Protein AF-A0A849W6Z1-F1 (afdb_monomer_lite)

Sequence (91 aa):
MESNKTGKAKILDHVASMKEKAISEIEQEAKSLYWDVYGKAVEWKNYQGLQMPDWSALPEKIRAAWMEVAKDKINALEKLKDNVYQAIQIS

Foldseek 3Di:
DPVVVVVVVVVVVVVVVVVVVVLVQLLVQLQCCVCVPVCVVLVCADPVRHHNDHPVPDDPVVSVVSSVVSVVVVVVVVVVVVVVVVVVVVD

Radius of gyration: 19.5 Å; chains: 1; bounding box: 41×43×54 Å

Secondary structure (DSSP, 8-state):
--HHHHHHHHHHHHHHHHHHHHHHHHHHHHHHIIIIIIIHHTTTB-TTSSBPPPGGGS-HHHHHHHHHHHHHHHHHHHHHHHHHHHHHHT-

pLDDT: mean 90.86, std 11.01, range [52.47, 98.5]

Structure (mmCIF, N/CA/C/O backbone):
data_AF-A0A849W6Z1-F1
#
_entry.id   AF-A0A849W6Z1-F1
#
loop_
_atom_site.group_PDB
_atom_site.id
_atom_site.type_symbol
_atom_site.label_atom_id
_atom_site.label_alt_id
_atom_site.label_comp_id
_atom_site.label_asym_id
_atom_site.label_entity_id
_atom_site.label_seq_id
_atom_site.pdbx_PDB_ins_code
_atom_site.Cartn_x
_atom_site.Cartn_y
_atom_site.Cartn_z
_atom_site.occupancy
_atom_site.B_iso_or_equiv
_atom_site.auth_seq_id
_atom_site.auth_comp_id
_atom_site.auth_asym_id
_atom_site.auth_atom_id
_atom_site.pdbx_PDB_model_num
ATOM 1 N N . MET A 1 1 ? -6.254 30.456 36.310 1.00 52.47 1 MET A N 1
ATOM 2 C CA . MET A 1 1 ? -6.732 30.073 34.957 1.00 52.47 1 MET A CA 1
ATOM 3 C C . MET A 1 1 ? -5.622 29.418 34.105 1.00 52.47 1 MET A C 1
ATOM 5 O O . MET A 1 1 ? -5.640 29.542 32.887 1.00 52.47 1 MET A O 1
ATOM 9 N N . GLU A 1 2 ? -4.679 28.668 34.695 1.00 52.62 2 GLU A N 1
ATOM 10 C CA . GLU A 1 2 ? -3.541 28.073 33.954 1.00 52.62 2 GLU A CA 1
ATOM 11 C C . GLU A 1 2 ? -3.717 26.580 33.623 1.00 52.62 2 GLU A C 1
ATOM 13 O O . GLU A 1 2 ? -3.114 26.077 32.678 1.00 52.62 2 GLU A O 1
ATOM 18 N N . SER A 1 3 ? -4.624 25.880 34.307 1.00 55.62 3 SER A N 1
ATOM 19 C CA . SER A 1 3 ? -4.810 24.425 34.195 1.00 55.62 3 SER A CA 1
ATOM 20 C C . SER A 1 3 ? -5.358 23.952 32.837 1.00 55.62 3 SER A C 1
ATOM 22 O O . SER A 1 3 ? -5.132 22.813 32.437 1.00 55.62 3 SER A O 1
ATOM 24 N N . ASN A 1 4 ? -6.057 24.820 32.099 1.00 59.03 4 ASN A N 1
ATOM 25 C CA . ASN A 1 4 ? -6.710 24.465 30.831 1.00 59.03 4 ASN A CA 1
ATOM 26 C C . ASN A 1 4 ? -5.726 24.440 29.635 1.00 59.03 4 ASN A C 1
ATOM 28 O O . ASN A 1 4 ? -5.920 23.707 28.667 1.00 59.03 4 ASN A O 1
ATOM 32 N N . LYS A 1 5 ? -4.614 25.189 29.709 1.00 59.81 5 LYS A N 1
ATOM 33 C CA . LYS A 1 5 ? -3.603 25.214 28.634 1.00 59.81 5 LYS A CA 1
ATOM 34 C C . LYS A 1 5 ? -2.771 23.926 28.599 1.00 59.81 5 LYS A C 1
ATOM 36 O O . LYS A 1 5 ? -2.524 23.394 27.519 1.00 59.81 5 LYS A O 1
ATOM 41 N N . THR A 1 6 ? -2.424 23.382 29.766 1.00 70.69 6 THR A N 1
ATOM 42 C CA . THR A 1 6 ? -1.632 22.145 29.898 1.00 70.69 6 THR A CA 1
ATOM 43 C C . THR A 1 6 ? -2.407 20.899 29.459 1.00 70.69 6 THR A C 1
ATOM 45 O O . THR A 1 6 ? -1.826 19.993 28.866 1.00 70.69 6 THR A O 1
ATOM 48 N N . GLY A 1 7 ? -3.724 20.850 29.699 1.00 76.94 7 GLY A N 1
ATOM 49 C CA . GLY A 1 7 ? -4.580 19.758 29.220 1.00 76.94 7 GLY A CA 1
ATOM 50 C C . GLY A 1 7 ? -4.726 19.747 27.695 1.00 76.94 7 GLY A C 1
ATOM 51 O O . GLY A 1 7 ? -4.571 18.703 27.068 1.00 76.94 7 GLY A O 1
ATOM 52 N N . LYS A 1 8 ? -4.942 20.922 27.086 1.00 80.94 8 LYS A N 1
ATOM 53 C CA . LYS A 1 8 ? -5.064 21.059 25.627 1.00 80.94 8 LYS A CA 1
ATOM 54 C C . LYS A 1 8 ? -3.787 20.640 24.889 1.00 80.94 8 LYS A C 1
ATOM 56 O O . LYS A 1 8 ? -3.886 19.952 23.881 1.00 80.94 8 LYS A O 1
ATOM 61 N N . ALA A 1 9 ? -2.610 21.019 25.394 1.00 80.94 9 ALA A N 1
ATOM 62 C CA . ALA A 1 9 ? -1.328 20.651 24.786 1.00 80.94 9 ALA A CA 1
ATOM 63 C C . ALA A 1 9 ? -1.117 19.126 24.752 1.00 80.94 9 ALA A C 1
ATOM 65 O O . ALA A 1 9 ? -0.871 18.567 23.691 1.00 80.94 9 ALA A O 1
ATOM 66 N N . LYS A 1 10 ? -1.353 18.434 25.876 1.00 83.75 10 LYS A N 1
ATOM 67 C CA . LYS A 1 10 ? -1.220 16.967 25.955 1.00 83.75 10 LYS A CA 1
ATOM 68 C C . LYS A 1 10 ? -2.146 16.221 24.990 1.00 83.75 10 LYS A C 1
ATOM 70 O O . LYS A 1 10 ? -1.755 15.202 24.430 1.00 83.75 10 LYS A O 1
ATOM 75 N N . ILE A 1 11 ? -3.369 16.719 24.797 1.00 87.12 11 ILE A N 1
ATOM 76 C CA . ILE A 1 11 ? -4.316 16.134 23.835 1.00 87.12 11 ILE A CA 1
ATOM 77 C C . ILE A 1 11 ? -3.794 16.302 22.404 1.00 87.12 11 ILE A C 1
ATOM 79 O O . ILE A 1 11 ? -3.873 15.361 21.620 1.00 87.12 11 ILE A O 1
ATOM 83 N N . LEU A 1 12 ? -3.248 17.473 22.063 1.00 87.62 12 LEU A N 1
ATOM 84 C CA . LEU A 1 12 ? -2.692 17.724 20.732 1.00 87.62 12 LEU A CA 1
ATOM 85 C C . LEU A 1 12 ? -1.500 16.808 20.432 1.00 87.62 12 LEU A C 1
ATOM 87 O O . LEU A 1 12 ? -1.464 16.218 19.354 1.00 87.62 12 LEU A O 1
ATOM 91 N N . ASP A 1 13 ? -0.595 16.628 21.394 1.00 89.94 13 ASP A N 1
ATOM 92 C CA . ASP A 1 13 ? 0.559 15.732 21.248 1.00 89.94 13 ASP A CA 1
ATOM 93 C C . ASP A 1 13 ? 0.117 14.273 21.075 1.00 89.94 13 ASP A C 1
ATOM 95 O O . ASP A 1 13 ? 0.614 13.556 20.204 1.00 89.94 13 ASP A O 1
ATOM 99 N N . HIS A 1 14 ? -0.876 13.833 21.857 1.00 86.69 14 HIS A N 1
ATOM 100 C CA . HIS A 1 14 ? -1.424 12.485 21.734 1.00 86.69 14 HIS A CA 1
ATOM 101 C C . HIS A 1 14 ? -2.069 12.255 20.361 1.00 86.69 14 HIS A C 1
ATOM 103 O O . HIS A 1 14 ? -1.812 11.240 19.716 1.00 86.69 14 HIS A O 1
ATOM 109 N N . VAL A 1 15 ? -2.851 13.223 19.871 1.00 87.25 15 VAL A N 1
ATOM 110 C CA . VAL A 1 15 ? -3.465 13.158 18.537 1.00 87.25 15 VAL A CA 1
ATOM 111 C C . VAL A 1 15 ? -2.404 13.138 17.434 1.00 87.25 15 VAL A C 1
ATOM 113 O O . VAL A 1 15 ? -2.570 12.409 16.458 1.00 87.25 15 VAL A O 1
ATOM 116 N N . ALA A 1 16 ? -1.318 13.903 17.566 1.00 90.38 16 ALA A N 1
ATOM 117 C CA . ALA A 1 16 ? -0.214 13.878 16.607 1.00 90.38 16 ALA A CA 1
ATOM 118 C C . ALA A 1 16 ? 0.451 12.493 16.555 1.00 90.38 16 ALA A C 1
ATOM 120 O O . ALA A 1 16 ? 0.556 11.911 15.477 1.00 90.38 16 ALA A O 1
ATOM 121 N N . SER A 1 17 ? 0.773 11.915 17.715 1.00 90.88 17 SER A N 1
ATOM 122 C CA . SER A 1 17 ? 1.353 10.569 17.808 1.00 90.88 17 SER A CA 1
ATOM 123 C C . SER A 1 17 ? 0.438 9.490 17.212 1.00 90.88 17 SER A C 1
ATOM 125 O O . SER A 1 17 ? 0.898 8.611 16.482 1.00 90.88 17 SER A O 1
ATOM 127 N N . MET A 1 18 ? -0.876 9.572 17.452 1.00 90.88 18 MET A N 1
ATOM 128 C CA . MET A 1 18 ? -1.844 8.656 16.839 1.00 90.88 18 MET A CA 1
ATOM 129 C C . MET A 1 18 ? -1.877 8.786 15.312 1.00 90.88 18 MET A C 1
ATOM 131 O O . MET A 1 18 ? -1.953 7.775 14.617 1.00 90.88 18 MET A O 1
ATOM 135 N N . LYS A 1 19 ? -1.801 10.014 14.783 1.00 89.94 19 LYS A N 1
ATOM 136 C CA . LYS A 1 19 ? -1.756 10.255 13.334 1.00 89.94 19 LYS A CA 1
ATOM 137 C C . LYS A 1 19 ? -0.491 9.682 12.706 1.00 89.94 19 LYS A C 1
ATOM 139 O O . LYS A 1 19 ? -0.584 9.029 11.675 1.00 89.94 19 LYS A O 1
ATOM 144 N N . GLU A 1 20 ? 0.666 9.893 13.325 1.00 91.88 20 GLU A N 1
ATOM 145 C CA . GLU A 1 20 ? 1.938 9.337 12.850 1.00 91.88 20 GLU A CA 1
ATOM 146 C C . GLU A 1 20 ? 1.902 7.810 12.817 1.00 91.88 20 GLU A C 1
ATOM 148 O O . GLU A 1 20 ? 2.292 7.199 11.821 1.00 91.88 20 GLU A O 1
ATOM 153 N N . LYS A 1 21 ? 1.362 7.192 13.872 1.00 93.38 21 LYS A N 1
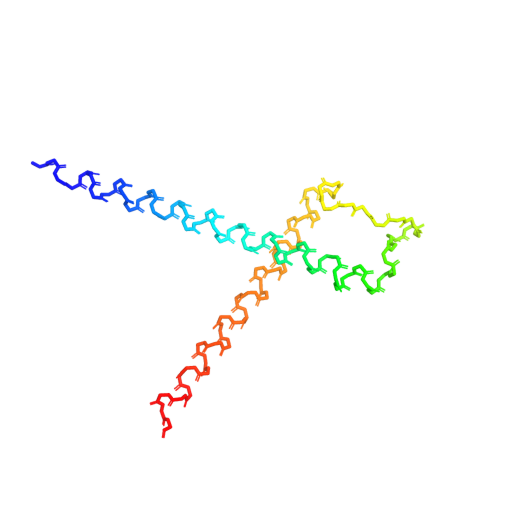ATOM 154 C CA . LYS A 1 21 ? 1.177 5.743 13.923 1.00 93.38 21 LYS A CA 1
ATOM 155 C C . LYS A 1 21 ? 0.263 5.249 12.797 1.00 93.38 21 LYS A C 1
ATOM 157 O O . LYS A 1 21 ? 0.642 4.321 12.091 1.00 93.38 21 LYS A O 1
ATOM 162 N N . ALA A 1 22 ? -0.884 5.896 12.590 1.00 92.00 22 ALA A N 1
ATOM 163 C CA . ALA A 1 22 ? -1.815 5.527 11.525 1.00 92.00 22 ALA A CA 1
ATOM 164 C C . ALA A 1 22 ? -1.182 5.664 10.129 1.00 92.00 22 ALA A C 1
ATOM 166 O O . ALA A 1 22 ? -1.338 4.785 9.287 1.00 92.00 22 ALA A O 1
ATOM 167 N N . ILE A 1 23 ? -0.419 6.734 9.884 1.00 94.25 23 ILE A N 1
ATOM 168 C CA . ILE A 1 23 ? 0.299 6.925 8.614 1.00 94.25 23 ILE A CA 1
ATOM 169 C C . ILE A 1 23 ? 1.331 5.813 8.402 1.00 94.25 23 ILE A C 1
ATOM 171 O O . ILE A 1 23 ? 1.420 5.273 7.302 1.00 94.25 23 ILE A O 1
ATOM 175 N N . SER A 1 24 ? 2.078 5.448 9.447 1.00 96.06 24 SER A N 1
ATOM 176 C CA . SER A 1 24 ? 3.056 4.357 9.389 1.00 96.06 24 SER A CA 1
ATOM 177 C C . SER A 1 24 ? 2.395 3.016 9.054 1.00 96.06 24 SER A C 1
ATOM 179 O O . SER A 1 24 ? 2.875 2.296 8.182 1.00 96.06 24 SER A O 1
ATOM 181 N N . GLU A 1 25 ? 1.259 2.699 9.682 1.00 96.12 25 GLU A N 1
ATOM 182 C CA . GLU A 1 25 ? 0.493 1.476 9.403 1.00 96.12 25 GLU A CA 1
ATOM 183 C C . GLU A 1 25 ? -0.010 1.435 7.952 1.00 96.12 25 GLU A C 1
ATOM 185 O O . GLU A 1 25 ? 0.164 0.421 7.272 1.00 96.12 25 GLU A O 1
ATOM 190 N N . ILE A 1 26 ? -0.541 2.553 7.442 1.00 97.69 26 ILE A N 1
ATOM 191 C CA . ILE A 1 26 ? -0.956 2.675 6.036 1.00 97.69 26 ILE A CA 1
ATOM 192 C C . ILE A 1 26 ? 0.242 2.476 5.100 1.00 97.69 26 ILE A C 1
ATOM 194 O O . ILE A 1 26 ? 0.114 1.792 4.087 1.00 97.69 26 ILE A O 1
ATOM 198 N N . GLU A 1 27 ? 1.414 3.028 5.425 1.00 97.75 27 GLU A N 1
ATOM 199 C CA . GLU A 1 27 ? 2.605 2.875 4.585 1.00 97.75 27 GLU A CA 1
ATOM 200 C C . GLU A 1 27 ? 3.116 1.435 4.539 1.00 97.75 27 GLU A C 1
ATOM 202 O O . GLU A 1 27 ? 3.515 0.957 3.476 1.00 97.75 27 GLU A O 1
ATOM 207 N N . GLN A 1 28 ? 3.093 0.721 5.665 1.00 97.94 28 GLN A N 1
ATOM 208 C CA . GLN A 1 28 ? 3.468 -0.694 5.690 1.00 97.94 28 GLN A CA 1
ATOM 209 C C . GLN A 1 28 ? 2.499 -1.545 4.868 1.00 97.94 28 GLN A C 1
ATOM 211 O O . GLN A 1 28 ? 2.934 -2.385 4.077 1.00 97.94 28 GLN A O 1
ATOM 216 N N . GLU A 1 29 ? 1.199 -1.285 4.986 1.00 98.25 29 GLU A N 1
ATOM 217 C CA . GLU A 1 29 ? 0.189 -1.977 4.189 1.00 98.25 29 GLU A CA 1
ATOM 218 C C . GLU A 1 29 ? 0.350 -1.663 2.692 1.00 98.25 29 GLU A C 1
ATOM 220 O O . GLU A 1 29 ? 0.314 -2.565 1.857 1.00 98.25 2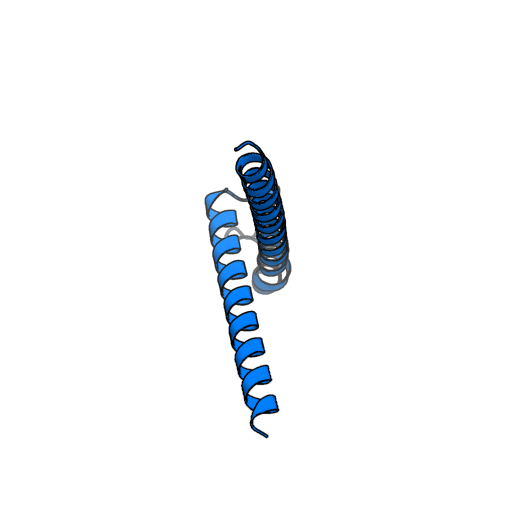9 GLU A O 1
ATOM 225 N N . ALA A 1 30 ? 0.627 -0.407 2.338 1.00 98.50 30 ALA A N 1
ATOM 226 C CA . ALA A 1 30 ? 0.877 0.002 0.959 1.00 98.50 30 ALA A CA 1
ATOM 227 C C . ALA A 1 30 ? 2.111 -0.694 0.359 1.00 98.50 30 ALA A C 1
ATOM 229 O O . ALA A 1 30 ? 2.061 -1.162 -0.782 1.00 98.50 30 ALA A O 1
ATOM 230 N N . LYS A 1 31 ? 3.197 -0.826 1.136 1.00 98.38 31 LYS A N 1
ATOM 231 C CA . LYS A 1 31 ? 4.396 -1.591 0.750 1.00 98.38 31 LYS A CA 1
ATOM 232 C C . LYS A 1 31 ? 4.072 -3.061 0.501 1.00 98.38 31 LYS A C 1
ATOM 234 O O . LYS A 1 31 ? 4.498 -3.600 -0.521 1.00 98.38 31 LYS A O 1
ATOM 239 N N . SER A 1 32 ? 3.310 -3.692 1.398 1.00 98.12 32 SER A N 1
ATOM 240 C CA . SER A 1 32 ? 2.904 -5.092 1.232 1.00 98.12 32 SER A CA 1
ATOM 241 C C . SER A 1 32 ? 2.010 -5.268 0.005 1.00 98.12 32 SER A C 1
ATOM 243 O O . SER A 1 32 ? 2.277 -6.136 -0.816 1.00 98.12 32 SER A O 1
ATOM 245 N N . LEU A 1 33 ? 1.019 -4.402 -0.222 1.00 98.06 33 LEU A N 1
ATOM 246 C CA . LEU A 1 33 ? 0.177 -4.467 -1.423 1.00 98.06 33 LEU A CA 1
ATOM 247 C C . LEU A 1 33 ? 0.994 -4.305 -2.715 1.00 98.06 33 LEU A C 1
ATOM 249 O O . LEU A 1 33 ? 0.826 -5.081 -3.660 1.00 98.06 33 LEU A O 1
ATOM 253 N N . TYR A 1 34 ? 1.914 -3.341 -2.750 1.00 98.06 34 TYR A N 1
ATOM 254 C CA . TYR A 1 34 ? 2.797 -3.131 -3.896 1.00 98.06 34 TYR A CA 1
ATOM 255 C C . TYR A 1 34 ? 3.671 -4.360 -4.189 1.00 98.06 34 TYR A C 1
ATOM 257 O O . TYR A 1 34 ? 3.765 -4.796 -5.337 1.00 98.06 34 TYR A O 1
ATOM 265 N N . TRP A 1 35 ? 4.300 -4.938 -3.167 1.00 97.50 35 TRP A N 1
ATOM 266 C CA . TRP A 1 35 ? 5.247 -6.034 -3.360 1.00 97.50 35 TRP A CA 1
ATOM 267 C C . TRP A 1 35 ? 4.572 -7.404 -3.495 1.00 97.50 35 TRP A C 1
ATOM 269 O O . TRP A 1 35 ? 4.875 -8.172 -4.409 1.00 97.50 35 TRP A O 1
ATOM 279 N N . ASP A 1 36 ? 3.635 -7.712 -2.601 1.00 96.81 36 ASP A N 1
ATOM 280 C CA . ASP A 1 36 ? 3.054 -9.045 -2.454 1.00 96.81 36 ASP A CA 1
ATOM 281 C C . ASP A 1 36 ? 1.833 -9.279 -3.332 1.00 96.81 36 ASP A C 1
ATOM 283 O O . ASP A 1 36 ? 1.519 -10.439 -3.602 1.00 96.81 36 ASP A O 1
ATOM 287 N N . VAL A 1 37 ? 1.123 -8.226 -3.742 1.00 96.62 37 VAL A N 1
ATOM 288 C CA . VAL A 1 37 ? -0.057 -8.350 -4.610 1.00 96.62 37 VAL A CA 1
ATOM 289 C C . VAL A 1 37 ? 0.311 -7.950 -6.027 1.00 96.62 37 VAL A C 1
ATOM 291 O O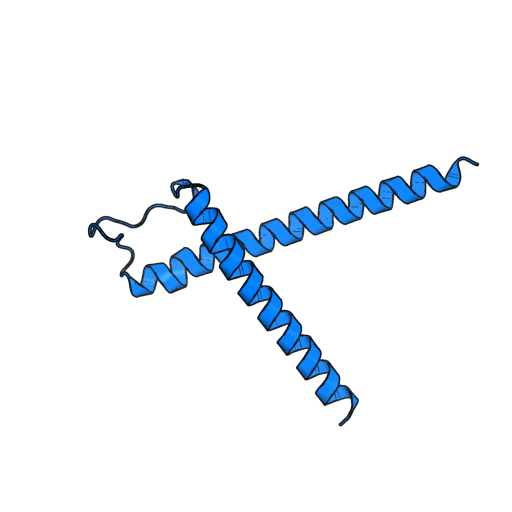 . VAL A 1 37 ? 0.280 -8.788 -6.927 1.00 96.62 37 VAL A O 1
ATOM 294 N N . TYR A 1 38 ? 0.707 -6.691 -6.224 1.00 96.25 38 TYR A N 1
ATOM 295 C CA . TYR A 1 38 ? 1.068 -6.211 -7.553 1.00 96.25 38 TYR A CA 1
ATOM 296 C C . TYR A 1 38 ? 2.334 -6.895 -8.063 1.00 96.25 38 TYR A C 1
ATOM 298 O O . TYR A 1 38 ? 2.301 -7.460 -9.152 1.00 96.25 38 TYR A O 1
ATOM 306 N N . GLY A 1 39 ? 3.396 -6.947 -7.252 1.00 97.38 39 GLY A N 1
ATOM 307 C CA . GLY A 1 39 ? 4.644 -7.618 -7.617 1.00 97.38 39 GLY A CA 1
ATOM 308 C C . GLY A 1 39 ? 4.449 -9.065 -8.054 1.00 97.38 39 GLY A C 1
ATOM 309 O O . GLY A 1 39 ? 4.924 -9.436 -9.122 1.00 97.38 39 GLY A O 1
ATOM 310 N N . LYS A 1 40 ? 3.657 -9.861 -7.328 1.00 97.62 40 LYS A N 1
ATOM 311 C CA . LYS A 1 40 ? 3.322 -11.232 -7.757 1.00 97.62 40 LYS A CA 1
ATOM 312 C C . LYS A 1 40 ? 2.591 -11.271 -9.098 1.00 97.62 40 LYS A C 1
ATOM 314 O O . LYS A 1 40 ? 2.918 -12.107 -9.934 1.00 97.62 40 LYS A O 1
ATOM 319 N N . ALA A 1 41 ? 1.623 -10.379 -9.310 1.00 97.12 41 ALA A N 1
ATOM 320 C CA . ALA A 1 41 ? 0.828 -10.347 -10.537 1.00 97.12 41 ALA A CA 1
ATOM 321 C C . ALA A 1 41 ? 1.657 -10.004 -11.785 1.00 97.12 41 ALA A C 1
ATOM 323 O O . ALA A 1 41 ? 1.319 -10.449 -12.879 1.00 97.12 41 ALA A O 1
ATOM 324 N N . VAL A 1 42 ? 2.736 -9.233 -11.625 1.00 96.62 42 VAL A N 1
ATOM 325 C CA . VAL A 1 42 ? 3.628 -8.825 -12.724 1.00 96.62 42 VAL A CA 1
ATOM 326 C C . VAL A 1 42 ? 4.984 -9.537 -12.700 1.00 96.62 42 VAL A C 1
ATOM 328 O O . VAL A 1 42 ? 5.933 -9.087 -13.339 1.00 96.62 42 VAL A O 1
ATOM 331 N N . GLU A 1 43 ? 5.100 -10.633 -11.944 1.00 97.88 43 GLU A N 1
ATOM 332 C CA . GLU A 1 43 ? 6.340 -11.406 -11.775 1.00 97.88 43 GLU A CA 1
ATOM 333 C C . GLU A 1 43 ? 7.551 -10.547 -11.359 1.00 97.88 43 GLU A C 1
ATOM 335 O O . GLU A 1 43 ? 8.679 -10.756 -11.808 1.00 97.88 43 GLU A O 1
ATOM 340 N N . TRP A 1 44 ? 7.310 -9.554 -10.504 1.00 97.88 44 TRP A N 1
ATOM 341 C CA . TRP A 1 44 ? 8.274 -8.561 -10.023 1.00 97.88 44 TRP A CA 1
ATOM 342 C C . TRP A 1 44 ? 8.980 -7.781 -11.136 1.00 97.88 44 TRP A C 1
ATOM 344 O O . TRP A 1 44 ? 10.074 -7.246 -10.937 1.00 97.88 44 TRP A O 1
ATOM 354 N N . LYS A 1 45 ? 8.335 -7.665 -12.300 1.00 97.44 45 LYS A N 1
ATOM 355 C CA . LYS A 1 45 ? 8.800 -6.868 -13.432 1.00 97.44 45 LYS A CA 1
ATOM 356 C C . LYS A 1 45 ? 7.884 -5.672 -13.671 1.00 97.44 45 LYS A C 1
ATOM 358 O O . LYS A 1 45 ? 6.670 -5.740 -13.528 1.00 97.44 45 LYS A O 1
ATOM 363 N N . ASN A 1 46 ? 8.464 -4.535 -14.027 1.00 93.81 46 ASN A N 1
ATOM 364 C CA . ASN A 1 46 ? 7.714 -3.356 -14.427 1.00 93.81 46 ASN A CA 1
ATOM 365 C C . ASN A 1 46 ? 7.161 -3.516 -15.859 1.00 93.81 46 ASN A C 1
ATOM 367 O O . ASN A 1 46 ? 7.433 -4.497 -16.550 1.00 93.81 46 ASN A O 1
ATOM 371 N N . TYR A 1 47 ? 6.417 -2.516 -16.340 1.00 91.62 47 TYR A N 1
ATOM 372 C CA . TYR A 1 47 ? 5.795 -2.551 -17.672 1.00 91.62 47 TYR A CA 1
ATOM 373 C C . TYR A 1 47 ? 6.797 -2.624 -18.841 1.00 91.62 47 TYR A C 1
ATOM 375 O O . TYR A 1 47 ? 6.411 -2.939 -19.962 1.00 91.62 47 TYR A O 1
ATOM 383 N N . GLN A 1 48 ? 8.074 -2.325 -18.594 1.00 95.38 48 GLN A N 1
ATOM 384 C CA . GLN A 1 48 ? 9.161 -2.437 -19.570 1.00 95.38 48 GLN A CA 1
ATOM 385 C C . GLN A 1 48 ? 9.852 -3.810 -19.507 1.00 95.38 48 GLN A C 1
ATOM 387 O O . GLN A 1 48 ? 10.825 -4.036 -20.220 1.00 95.38 48 GLN A O 1
ATOM 392 N N . GLY A 1 49 ? 9.394 -4.714 -18.635 1.00 96.06 49 GLY A N 1
ATOM 393 C CA . GLY A 1 49 ? 10.007 -6.019 -18.384 1.00 96.06 49 GLY A CA 1
ATOM 394 C C . GLY A 1 49 ? 11.255 -5.972 -17.496 1.00 96.06 49 GLY A C 1
ATOM 395 O O . GLY A 1 49 ? 11.883 -7.008 -17.284 1.00 96.06 49 GLY A O 1
ATOM 396 N N . LEU A 1 50 ? 11.621 -4.798 -16.974 1.00 96.94 50 LEU A N 1
ATOM 397 C CA . LEU A 1 50 ? 12.748 -4.629 -16.054 1.00 96.94 50 LEU A CA 1
ATOM 398 C C . LEU A 1 50 ? 12.332 -4.977 -14.626 1.00 96.94 50 LEU A C 1
ATOM 400 O O . LEU A 1 50 ? 11.148 -4.963 -14.314 1.00 96.94 50 LEU A O 1
ATOM 404 N N . GLN A 1 51 ? 13.297 -5.224 -13.741 1.00 97.50 51 GLN A N 1
ATOM 405 C CA . GLN A 1 51 ? 13.025 -5.434 -12.317 1.00 97.50 51 GLN A CA 1
ATOM 406 C C . GLN A 1 51 ? 12.182 -4.281 -11.745 1.00 97.50 51 GLN A C 1
ATOM 408 O O . GLN A 1 51 ? 12.446 -3.105 -12.016 1.00 97.50 51 GLN A O 1
ATOM 413 N N . MET A 1 52 ? 11.162 -4.612 -10.953 1.00 96.75 52 MET A N 1
ATOM 414 C CA . MET A 1 52 ? 10.391 -3.610 -10.224 1.00 96.75 52 MET A CA 1
ATOM 415 C C . MET A 1 52 ? 11.288 -2.807 -9.276 1.00 96.75 52 MET A C 1
ATOM 417 O O . MET A 1 52 ? 12.124 -3.397 -8.593 1.00 96.75 52 MET A O 1
ATOM 421 N N . PRO A 1 53 ? 11.107 -1.478 -9.197 1.00 96.69 53 PRO A N 1
ATOM 422 C CA . PRO A 1 53 ? 11.870 -0.655 -8.274 1.00 96.69 53 PRO A CA 1
ATOM 423 C C . PRO A 1 53 ? 11.459 -0.924 -6.825 1.00 96.69 53 PRO A C 1
ATOM 425 O O . PRO A 1 53 ? 10.298 -1.234 -6.535 1.00 96.69 53 PRO A O 1
ATOM 428 N N . ASP A 1 54 ? 12.398 -0.713 -5.909 1.00 96.56 54 ASP A N 1
ATOM 429 C CA . ASP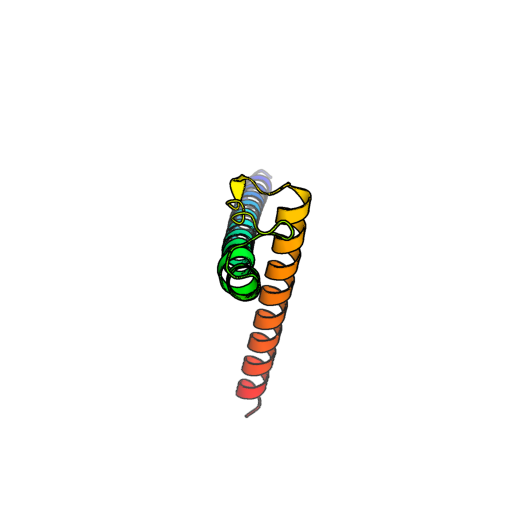 A 1 54 ? 12.104 -0.669 -4.481 1.00 96.56 54 ASP A CA 1
ATOM 430 C C . ASP A 1 54 ? 11.143 0.478 -4.147 1.00 96.56 54 ASP A C 1
ATOM 432 O O . ASP A 1 54 ? 11.077 1.499 -4.839 1.00 96.56 54 ASP A O 1
ATOM 436 N N . TRP A 1 55 ? 10.427 0.350 -3.029 1.00 96.94 55 TRP A N 1
ATOM 437 C CA . TRP A 1 55 ? 9.445 1.344 -2.585 1.00 96.94 55 TRP A CA 1
ATOM 438 C C . TRP A 1 55 ? 10.008 2.774 -2.492 1.00 96.94 55 TRP A C 1
ATOM 440 O O . TRP A 1 55 ? 9.366 3.743 -2.908 1.00 96.94 55 TRP A O 1
ATOM 450 N N . SER A 1 56 ? 11.228 2.930 -1.973 1.00 97.00 56 SER A N 1
ATOM 451 C CA . SER A 1 56 ? 11.895 4.234 -1.845 1.00 97.00 56 SER A CA 1
ATOM 452 C C . SER A 1 56 ? 12.255 4.857 -3.199 1.00 97.00 56 SER A C 1
ATOM 454 O O . SER A 1 56 ? 12.284 6.083 -3.313 1.00 97.00 56 SER A O 1
ATOM 456 N N . ALA A 1 57 ? 12.456 4.035 -4.232 1.00 97.19 57 ALA A N 1
ATOM 457 C CA . ALA A 1 57 ? 12.762 4.464 -5.593 1.00 97.19 57 ALA A CA 1
ATOM 458 C C . ALA A 1 57 ? 11.508 4.789 -6.427 1.00 97.19 57 ALA A C 1
ATOM 460 O O . ALA A 1 57 ? 11.622 5.349 -7.518 1.00 97.19 57 ALA A O 1
ATOM 461 N N . LEU A 1 58 ? 10.306 4.475 -5.930 1.00 96.50 58 LEU A N 1
ATOM 462 C CA . LEU A 1 58 ? 9.063 4.848 -6.601 1.00 96.50 58 LEU A CA 1
ATOM 463 C C . LEU A 1 58 ? 8.888 6.376 -6.662 1.00 96.50 58 LEU A C 1
ATOM 465 O O . LEU A 1 58 ? 9.209 7.080 -5.700 1.00 96.50 58 LEU A O 1
ATOM 469 N N . PRO A 1 59 ? 8.299 6.918 -7.742 1.00 96.88 59 PRO A N 1
ATOM 470 C CA . PRO A 1 59 ? 7.856 8.305 -7.751 1.00 96.88 59 PRO A CA 1
ATOM 471 C C . PRO A 1 59 ? 6.850 8.565 -6.626 1.00 96.88 59 PRO A C 1
ATOM 473 O O . PRO A 1 59 ? 5.991 7.728 -6.341 1.00 96.88 59 PRO A O 1
ATOM 476 N N . GLU A 1 60 ? 6.900 9.755 -6.027 1.00 97.50 60 GLU A N 1
ATOM 477 C CA . GLU A 1 60 ? 6.036 10.127 -4.899 1.00 97.50 60 GL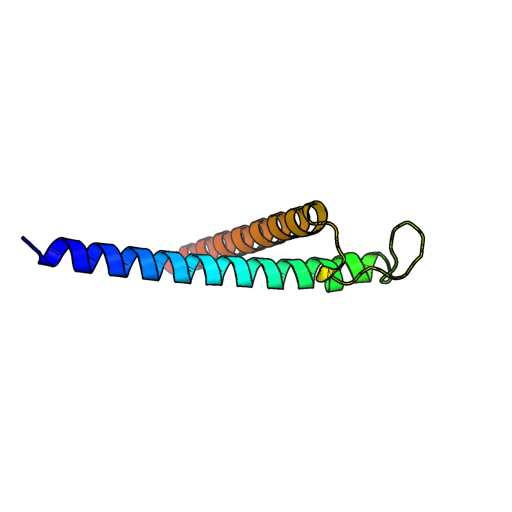U A CA 1
ATOM 478 C C . GLU A 1 60 ? 4.547 9.927 -5.204 1.00 97.50 60 GLU A C 1
ATOM 480 O O . GLU A 1 60 ? 3.827 9.341 -4.401 1.00 97.50 60 GLU A O 1
ATOM 485 N N . LYS A 1 61 ? 4.101 10.314 -6.405 1.00 97.62 61 LYS A N 1
ATOM 486 C CA . LYS A 1 61 ? 2.711 10.121 -6.847 1.00 97.62 61 LYS A CA 1
ATOM 487 C C . LYS A 1 61 ? 2.293 8.649 -6.888 1.00 97.62 61 LYS A C 1
ATOM 489 O O . LYS A 1 61 ? 1.136 8.344 -6.627 1.00 97.62 61 LYS A O 1
ATOM 494 N N . ILE A 1 62 ? 3.222 7.744 -7.200 1.00 97.06 62 ILE A N 1
ATOM 495 C CA . ILE A 1 62 ? 2.949 6.303 -7.225 1.00 97.06 62 ILE A CA 1
ATOM 496 C C . ILE A 1 62 ? 2.869 5.757 -5.801 1.00 97.06 62 ILE A C 1
ATOM 498 O O . ILE A 1 62 ? 1.940 5.013 -5.502 1.00 97.06 62 ILE A O 1
ATOM 502 N N . ARG A 1 63 ? 3.768 6.174 -4.896 1.00 98.00 63 ARG A N 1
ATOM 503 C CA . ARG A 1 63 ? 3.632 5.839 -3.467 1.00 98.00 63 ARG A CA 1
ATOM 504 C C . ARG A 1 63 ? 2.303 6.335 -2.906 1.00 98.00 63 ARG A C 1
ATOM 506 O O . ARG A 1 63 ? 1.600 5.562 -2.273 1.00 98.00 63 ARG A O 1
ATOM 513 N N . ALA A 1 64 ? 1.931 7.584 -3.187 1.00 98.00 64 ALA A N 1
ATOM 514 C CA . ALA A 1 64 ? 0.671 8.169 -2.736 1.00 98.00 64 ALA A CA 1
ATOM 515 C C . ALA A 1 64 ? -0.553 7.387 -3.243 1.00 98.00 64 ALA A C 1
ATOM 517 O O . ALA A 1 64 ? -1.479 7.144 -2.478 1.00 98.00 64 ALA A O 1
ATOM 518 N N . ALA A 1 65 ? -0.538 6.923 -4.497 1.00 98.06 65 ALA A N 1
ATOM 519 C CA . ALA A 1 65 ? -1.608 6.075 -5.019 1.00 98.06 65 ALA A CA 1
ATOM 520 C C . ALA A 1 65 ? -1.740 4.761 -4.226 1.00 98.06 65 ALA A C 1
ATOM 522 O O . ALA A 1 65 ? -2.843 4.389 -3.833 1.00 98.06 65 ALA A O 1
ATOM 523 N N . TRP A 1 66 ? -0.626 4.089 -3.926 1.00 98.25 66 TRP A N 1
ATOM 524 C CA . TRP A 1 66 ? -0.636 2.874 -3.102 1.00 98.25 66 TRP A CA 1
ATOM 525 C C . TRP A 1 66 ? -1.067 3.132 -1.653 1.00 98.25 66 TRP A C 1
ATOM 527 O O . TRP A 1 66 ? -1.763 2.300 -1.074 1.00 98.25 66 TRP A O 1
ATOM 537 N N . MET A 1 67 ? -0.708 4.288 -1.085 1.00 98.38 67 MET A N 1
ATOM 538 C CA . MET A 1 67 ? -1.176 4.716 0.239 1.00 98.38 67 MET A CA 1
ATOM 539 C C . MET A 1 67 ? -2.703 4.846 0.290 1.00 98.38 67 MET A C 1
ATOM 541 O O . MET A 1 67 ? -3.316 4.388 1.251 1.00 98.38 67 MET A O 1
ATOM 545 N N . GLU A 1 68 ? -3.335 5.422 -0.738 1.00 98.25 68 GLU A N 1
ATOM 546 C CA . GLU A 1 68 ? -4.802 5.526 -0.790 1.00 98.25 68 GLU A CA 1
ATOM 547 C C . GLU A 1 68 ? -5.468 4.146 -0.912 1.00 98.25 68 GLU A C 1
ATOM 549 O O . GLU A 1 68 ? -6.434 3.870 -0.205 1.00 98.25 68 GLU A O 1
ATOM 554 N N . VAL A 1 69 ? -4.906 3.228 -1.709 1.00 97.81 69 VAL A N 1
ATOM 555 C CA . VAL A 1 69 ? -5.417 1.845 -1.796 1.00 97.81 69 VAL A CA 1
ATOM 556 C C . VAL A 1 69 ? -5.327 1.128 -0.443 1.00 97.81 69 VAL A C 1
ATOM 558 O O . VAL A 1 69 ? -6.276 0.463 -0.022 1.00 97.81 69 VAL A O 1
ATOM 561 N N . ALA A 1 70 ? -4.202 1.269 0.262 1.00 98.19 70 ALA A N 1
ATOM 562 C CA . ALA A 1 70 ? -4.020 0.693 1.592 1.00 98.19 70 ALA A CA 1
ATOM 563 C C . ALA A 1 70 ? -5.026 1.257 2.603 1.00 98.19 70 ALA A C 1
ATOM 565 O O . ALA A 1 70 ? -5.647 0.505 3.356 1.00 98.19 70 ALA A O 1
ATOM 566 N N . LYS A 1 71 ? -5.242 2.573 2.576 1.00 97.44 71 LYS A N 1
ATOM 567 C CA . LYS A 1 71 ? -6.229 3.254 3.414 1.00 97.44 71 LYS A CA 1
ATOM 568 C C . LYS A 1 71 ? -7.648 2.748 3.151 1.00 97.44 71 LYS A C 1
ATOM 570 O O . LYS A 1 71 ? -8.367 2.453 4.103 1.00 97.44 71 LYS A O 1
ATOM 575 N N . ASP A 1 72 ? -8.045 2.592 1.891 1.00 97.25 72 ASP A N 1
ATOM 576 C CA . ASP A 1 72 ? -9.365 2.061 1.537 1.00 97.25 72 ASP A CA 1
ATOM 577 C C . ASP A 1 72 ? -9.557 0.619 2.018 1.00 97.25 72 ASP A C 1
ATOM 579 O O . ASP A 1 72 ? -10.615 0.282 2.559 1.00 97.25 72 ASP A O 1
ATOM 583 N N . LYS A 1 73 ? -8.521 -0.220 1.897 1.00 96.00 73 LYS A N 1
ATOM 584 C CA . LYS A 1 73 ? -8.532 -1.587 2.433 1.00 96.00 73 LYS A CA 1
ATOM 585 C C . LYS A 1 73 ? -8.720 -1.592 3.950 1.00 96.00 73 LYS A C 1
ATOM 587 O O . LYS A 1 73 ? -9.579 -2.321 4.445 1.00 96.00 73 LYS A O 1
ATOM 592 N N . ILE A 1 74 ? -7.950 -0.786 4.681 1.00 95.12 74 ILE A N 1
ATOM 593 C CA . ILE A 1 74 ? -8.054 -0.682 6.145 1.00 95.12 74 ILE A CA 1
ATOM 594 C C . ILE A 1 74 ? -9.464 -0.229 6.544 1.00 95.12 74 ILE A C 1
ATOM 596 O O . ILE A 1 74 ? -10.120 -0.910 7.330 1.00 95.12 74 ILE A O 1
ATOM 600 N N . ASN A 1 75 ? -9.986 0.829 5.917 1.00 94.19 75 ASN A N 1
ATOM 601 C CA . ASN A 1 75 ? -11.342 1.323 6.175 1.00 94.19 75 ASN A CA 1
ATOM 602 C C . ASN A 1 75 ? -12.416 0.248 5.924 1.00 94.19 75 ASN A C 1
ATOM 604 O O . ASN A 1 75 ? -13.412 0.170 6.643 1.00 94.19 75 ASN A O 1
ATOM 608 N N . ALA A 1 76 ? -12.253 -0.575 4.884 1.00 94.06 76 ALA A N 1
ATOM 609 C CA . ALA A 1 76 ? -13.179 -1.666 4.595 1.00 94.06 76 ALA A CA 1
ATOM 610 C C . ALA A 1 76 ? -13.138 -2.761 5.676 1.00 94.06 76 ALA A C 1
ATOM 612 O O . ALA A 1 76 ? -14.189 -3.267 6.074 1.00 94.06 76 ALA A O 1
ATOM 613 N N . LEU A 1 77 ? -11.946 -3.096 6.180 1.00 93.25 77 LEU A N 1
ATOM 614 C CA . LEU A 1 77 ? -11.771 -4.062 7.268 1.00 93.25 77 LEU A CA 1
ATOM 615 C C . LEU A 1 77 ? -12.361 -3.555 8.588 1.00 93.25 77 LEU A C 1
ATOM 617 O O . LEU A 1 77 ? -12.996 -4.328 9.304 1.00 93.25 77 LEU A O 1
ATOM 621 N N . GLU A 1 78 ? -12.210 -2.266 8.892 1.00 92.44 78 GLU A N 1
ATOM 622 C CA . GLU A 1 78 ? -12.824 -1.642 10.070 1.00 92.44 78 GLU A CA 1
ATOM 623 C C . GLU A 1 78 ? -14.352 -1.695 9.999 1.00 92.44 78 GLU A C 1
ATOM 625 O O . G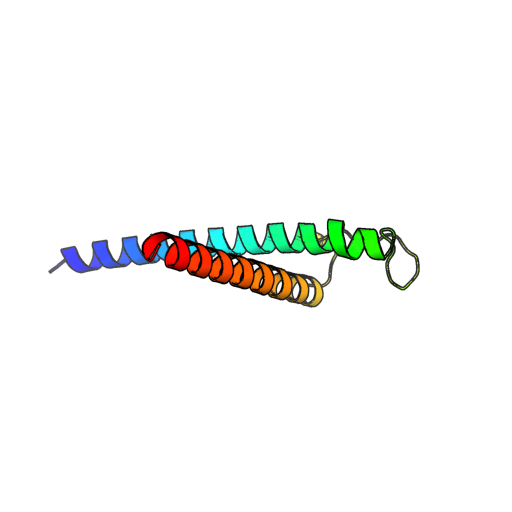LU A 1 78 ? -14.994 -2.176 10.930 1.00 92.44 78 GLU A O 1
ATOM 630 N N . LYS A 1 79 ? -14.940 -1.330 8.853 1.00 92.56 79 LYS A N 1
ATOM 631 C CA . LYS A 1 79 ? -16.393 -1.445 8.642 1.00 92.56 79 LYS A CA 1
ATOM 632 C C . LYS A 1 79 ? -16.889 -2.879 8.807 1.00 92.56 79 LYS A C 1
ATOM 634 O O . LYS A 1 79 ? -17.946 -3.107 9.390 1.00 92.56 79 LYS A O 1
ATOM 639 N N . LEU A 1 80 ? -16.143 -3.857 8.290 1.00 92.62 80 LEU A N 1
ATOM 640 C CA . LEU A 1 80 ? -16.494 -5.268 8.444 1.00 92.62 80 LEU A CA 1
ATOM 641 C C . LEU A 1 80 ? -16.464 -5.687 9.918 1.00 92.62 80 LEU A C 1
ATOM 643 O O . LEU A 1 80 ? -17.390 -6.348 10.384 1.00 92.62 80 LEU A O 1
ATOM 647 N N . LYS A 1 81 ? -15.422 -5.284 10.648 1.00 92.38 81 LYS A N 1
ATOM 648 C CA . LYS A 1 81 ? -15.274 -5.548 12.080 1.00 92.38 81 LYS A CA 1
ATOM 649 C C . LYS A 1 81 ? -16.455 -4.978 12.868 1.00 92.38 81 LYS A C 1
ATOM 651 O O . LYS A 1 81 ? -17.045 -5.706 13.663 1.00 92.38 81 LYS A O 1
ATOM 656 N N . ASP A 1 82 ? -16.842 -3.733 12.602 1.00 91.56 82 ASP A N 1
ATOM 657 C CA . ASP A 1 82 ? -17.983 -3.090 13.261 1.00 91.56 82 ASP A CA 1
ATOM 658 C C . ASP A 1 82 ? -19.294 -3.838 12.992 1.00 91.56 82 ASP A C 1
ATOM 660 O O . ASP A 1 82 ? -20.042 -4.136 13.926 1.00 91.56 82 ASP A O 1
ATOM 664 N N . ASN A 1 83 ? -19.541 -4.229 11.738 1.00 89.38 83 ASN A N 1
ATOM 665 C CA . ASN A 1 83 ? -20.729 -5.000 11.364 1.00 89.38 83 ASN A CA 1
ATOM 666 C C . ASN A 1 83 ? -20.800 -6.352 12.093 1.00 89.38 83 ASN A C 1
ATOM 668 O O . ASN A 1 83 ? -21.871 -6.752 12.553 1.00 89.38 83 ASN A O 1
ATOM 672 N N . VAL A 1 84 ? -19.666 -7.051 12.222 1.00 89.06 84 VAL A N 1
ATOM 673 C CA . VAL A 1 84 ? -19.587 -8.333 12.940 1.00 89.06 84 VAL A CA 1
ATOM 674 C C . VAL A 1 84 ? -19.864 -8.148 14.434 1.00 89.06 84 VAL A C 1
ATOM 676 O O . VAL A 1 84 ? -20.625 -8.928 15.004 1.00 89.06 84 VAL A O 1
ATOM 679 N N . TYR A 1 85 ? -19.310 -7.110 15.072 1.00 88.56 85 TYR A N 1
ATOM 680 C CA . TYR A 1 85 ? -19.596 -6.829 16.485 1.00 88.56 85 TYR A CA 1
ATOM 681 C C . TYR A 1 85 ? -21.071 -6.541 16.739 1.00 88.56 85 TYR A C 1
ATOM 683 O O . TYR A 1 85 ? -21.624 -7.060 17.708 1.00 88.56 85 TYR A O 1
ATOM 691 N N . GLN A 1 86 ? -21.710 -5.754 15.869 1.00 86.56 86 GLN A N 1
ATOM 692 C CA . GLN A 1 86 ? -23.139 -5.483 15.988 1.00 86.56 86 GLN A CA 1
ATOM 693 C C . GLN A 1 86 ? -23.944 -6.783 15.893 1.00 86.56 86 GLN A C 1
ATOM 695 O O . GLN A 1 86 ? -24.727 -7.062 16.790 1.00 86.56 86 GLN A O 1
ATOM 700 N N . ALA A 1 87 ? -23.692 -7.629 14.888 1.00 83.00 87 ALA A N 1
ATOM 701 C CA . ALA A 1 87 ? -24.419 -8.890 14.700 1.00 83.00 87 ALA A CA 1
ATOM 702 C C . ALA A 1 87 ? -24.337 -9.845 15.911 1.00 83.00 87 ALA A C 1
ATOM 704 O O . ALA A 1 87 ? -25.312 -10.530 16.222 1.00 83.00 87 ALA A O 1
ATOM 705 N N . ILE A 1 88 ? -23.200 -9.868 16.615 1.00 85.44 88 ILE A N 1
ATOM 706 C CA . ILE A 1 88 ? -23.008 -10.694 17.818 1.00 85.44 88 ILE A CA 1
ATOM 707 C C . ILE A 1 88 ? -23.776 -10.135 19.027 1.00 85.44 88 ILE A C 1
ATOM 709 O O . ILE A 1 88 ? -24.241 -10.912 19.848 1.00 85.44 88 ILE A O 1
ATOM 713 N N . GLN A 1 89 ? -23.928 -8.813 19.160 1.00 77.19 89 GLN A N 1
ATOM 714 C CA . GLN A 1 89 ? -24.603 -8.200 20.317 1.00 77.19 89 GLN A CA 1
ATOM 715 C C . GLN A 1 89 ? -26.138 -8.290 20.280 1.00 77.19 89 GLN A C 1
ATOM 717 O O . GLN A 1 89 ? -26.776 -8.119 21.317 1.00 77.19 89 GLN A O 1
ATOM 722 N N . ILE A 1 90 ? -26.724 -8.534 19.105 1.00 70.69 90 ILE A N 1
ATOM 723 C CA . ILE A 1 90 ? -28.175 -8.725 18.904 1.00 70.69 90 ILE A CA 1
ATOM 724 C C . ILE A 1 90 ? -28.602 -10.200 18.796 1.00 70.69 90 ILE A C 1
ATOM 726 O O . ILE A 1 90 ? -29.797 -10.457 18.646 1.00 70.69 90 ILE A O 1
ATOM 730 N N . SER A 1 91 ? -27.658 -11.146 18.868 1.00 57.28 91 SER A N 1
ATOM 731 C CA . SER A 1 91 ? -27.915 -12.598 18.893 1.00 57.28 91 SER A CA 1
ATOM 732 C C . SER A 1 91 ? -27.900 -13.135 20.322 1.00 57.28 91 SER A C 1
ATOM 734 O O . SER A 1 91 ? -28.714 -14.039 20.610 1.00 57.28 91 SER A O 1
#